Protein AF-A0A2G2VFK4-F1 (afdb_monomer)

Secondary structure (DSSP, 8-state):
-HHHHHHHHHHHHHHHHHHHTTSEEEEEETTEEEEEEE-TTS-HHHHHHHHHHHHHHHHTTTT-SEEEEEETTEEEEEESS-------------S---HHHHHHHHHHHHHHHHHHHHHHHHH-

Nearest PDB structures (foldseek):
  6grf-assembly3_C  TM=9.027E-01  e=1.737E-04  Arabidopsis thaliana
  6grf-assembly1_A  TM=8.364E-01  e=2.251E-04  Arabidopsis thaliana
  6grf-assembly2_B  TM=8.532E-01  e=5.224E-04  Arabidopsis thaliana
  5dxo-assembly2_B  TM=3.554E-01  e=4.396E-01  Aspergillus fumigatus Af293
  5dxi-assembly2_B  TM=2.956E-01  e=4.524E+00  Candida albicans SC5314

InterPro domains:
  IPR002902 Gnk2-homologous domain [PF01657] (7-81)
  IPR002902 Gnk2-homologous domain [PS51473] (1-83)
  IPR038408 Gnk2-homologous domain superfamily [G3DSA:3.30.430.20] (2-83)
  IPR051378 Cell-to-cell trafficking and antifungal protein [PTHR32080] (10-86)

Solvent-accessible surface area (backbone atoms only — not comparable to full-atom values): 7086 Å² total; per-residue (Å²): 122,70,64,57,63,43,46,52,57,41,52,55,55,40,49,58,46,9,45,75,55,75,26,40,30,72,54,72,41,98,69,34,27,38,42,39,38,32,45,84,87,50,50,62,65,54,36,44,56,39,45,55,52,34,51,54,61,43,58,73,50,64,89,56,65,61,50,72,25,84,49,96,58,28,39,37,37,44,22,57,58,92,76,78,70,88,66,87,59,87,64,85,58,72,93,72,58,61,71,73,54,50,55,51,53,53,49,52,53,52,51,51,52,52,53,49,52,54,54,53,63,70,75,108

Structure (mmCIF, N/CA/C/O backbone):
data_AF-A0A2G2VFK4-F1
#
_entry.id   AF-A0A2G2VFK4-F1
#
loop_
_atom_site.group_PDB
_atom_site.id
_atom_site.type_symbol
_atom_site.label_atom_id
_atom_site.label_alt_id
_atom_site.label_comp_id
_atom_site.label_asym_id
_atom_site.label_entity_id
_atom_site.label_seq_id
_atom_site.pdbx_PDB_ins_code
_atom_site.Cartn_x
_atom_site.Cartn_y
_atom_site.Cartn_z
_atom_site.occupancy
_atom_site.B_iso_or_equiv
_atom_site.auth_seq_id
_atom_site.auth_comp_id
_atom_site.auth_asym_id
_atom_site.auth_atom_id
_atom_site.pdbx_PDB_model_num
ATOM 1 N N . MET A 1 1 ? 13.582 -4.235 -19.324 1.00 55.81 1 MET A N 1
ATOM 2 C CA . MET A 1 1 ? 12.546 -5.287 -19.230 1.00 55.81 1 MET A CA 1
ATOM 3 C C . MET A 1 1 ? 12.509 -6.018 -17.880 1.00 55.81 1 MET A C 1
ATOM 5 O O . MET A 1 1 ? 11.460 -6.519 -17.531 1.00 55.81 1 MET A O 1
ATOM 9 N N . ILE A 1 2 ? 13.589 -6.045 -17.080 1.00 59.66 2 ILE A N 1
ATOM 10 C CA . ILE A 1 2 ? 13.630 -6.757 -15.775 1.00 59.66 2 ILE A CA 1
ATOM 11 C C . ILE A 1 2 ? 12.840 -6.038 -14.654 1.00 59.66 2 ILE A C 1
ATOM 13 O O . ILE A 1 2 ? 12.348 -6.675 -13.723 1.00 59.66 2 ILE A O 1
ATOM 17 N N . ILE A 1 3 ? 12.722 -4.706 -14.744 1.00 61.25 3 ILE A N 1
ATOM 18 C CA . ILE A 1 3 ? 12.119 -3.872 -13.689 1.00 61.25 3 ILE A CA 1
ATOM 19 C C . ILE A 1 3 ? 10.609 -4.106 -13.560 1.00 61.25 3 ILE A C 1
ATOM 21 O O . ILE A 1 3 ? 10.115 -4.157 -12.442 1.00 61.25 3 ILE A O 1
ATOM 25 N N . ASP A 1 4 ? 9.905 -4.315 -14.671 1.00 73.12 4 ASP A N 1
ATOM 26 C CA . ASP A 1 4 ? 8.455 -4.549 -14.701 1.00 73.12 4 ASP A CA 1
ATOM 27 C C . ASP A 1 4 ? 8.081 -5.838 -13.943 1.00 73.12 4 ASP A C 1
ATOM 29 O O . ASP A 1 4 ? 7.427 -5.774 -12.905 1.00 73.12 4 ASP A O 1
ATOM 33 N N . ALA A 1 5 ? 8.675 -6.977 -14.320 1.00 79.25 5 ALA A N 1
ATOM 34 C CA . ALA A 1 5 ? 8.438 -8.265 -13.659 1.00 79.25 5 ALA A CA 1
ATOM 35 C C . ALA A 1 5 ? 8.828 -8.284 -12.165 1.00 79.25 5 ALA A C 1
ATOM 37 O O . ALA A 1 5 ? 8.154 -8.899 -11.338 1.00 79.25 5 ALA A O 1
ATOM 38 N N . SER A 1 6 ? 9.921 -7.607 -11.789 1.00 82.94 6 SER A N 1
ATOM 39 C CA . SER A 1 6 ? 10.307 -7.501 -10.372 1.00 82.94 6 SER A CA 1
ATOM 40 C C . SER A 1 6 ? 9.343 -6.618 -9.579 1.00 82.94 6 SER A C 1
ATOM 42 O O . SER A 1 6 ? 9.077 -6.904 -8.412 1.00 82.94 6 SER A O 1
ATOM 44 N N . THR A 1 7 ? 8.804 -5.569 -10.204 1.00 87.62 7 THR A N 1
ATOM 45 C CA . THR A 1 7 ? 7.849 -4.665 -9.558 1.00 87.62 7 THR A CA 1
ATOM 46 C C . THR A 1 7 ? 6.476 -5.317 -9.418 1.00 87.62 7 THR A C 1
ATOM 48 O O . THR A 1 7 ? 5.868 -5.190 -8.360 1.00 87.62 7 THR A O 1
ATOM 51 N N . GLU A 1 8 ? 6.010 -6.082 -10.407 1.00 88.94 8 GLU A N 1
ATOM 52 C CA . GLU A 1 8 ? 4.757 -6.837 -10.292 1.00 88.94 8 GLU A CA 1
ATOM 53 C C . GLU A 1 8 ? 4.805 -7.864 -9.153 1.00 88.94 8 GLU A C 1
ATOM 55 O O . GLU A 1 8 ? 3.932 -7.860 -8.284 1.00 88.94 8 GLU A O 1
ATOM 60 N N . ASN A 1 9 ? 5.868 -8.674 -9.090 1.00 91.25 9 ASN A N 1
ATOM 61 C CA . ASN A 1 9 ? 6.065 -9.648 -8.010 1.00 91.25 9 ASN A CA 1
ATOM 62 C C . ASN A 1 9 ? 6.143 -8.979 -6.629 1.00 91.25 9 ASN A C 1
ATOM 64 O O . ASN A 1 9 ? 5.647 -9.515 -5.636 1.00 91.25 9 ASN A O 1
ATOM 68 N N . LEU A 1 10 ? 6.774 -7.802 -6.557 1.00 92.75 10 LEU A N 1
ATOM 69 C CA . LEU A 1 10 ? 6.823 -7.004 -5.338 1.00 92.75 10 LEU A CA 1
ATOM 70 C C . LEU A 1 10 ? 5.418 -6.551 -4.924 1.00 92.75 10 LEU A C 1
ATOM 72 O O . LEU A 1 10 ? 5.055 -6.727 -3.764 1.00 92.75 10 LEU A O 1
ATOM 76 N N . ILE A 1 11 ? 4.644 -5.973 -5.846 1.00 92.88 11 ILE A N 1
ATOM 77 C CA . ILE A 1 11 ? 3.305 -5.433 -5.575 1.00 92.88 11 ILE A CA 1
ATOM 78 C C . ILE A 1 11 ? 2.345 -6.539 -5.121 1.00 9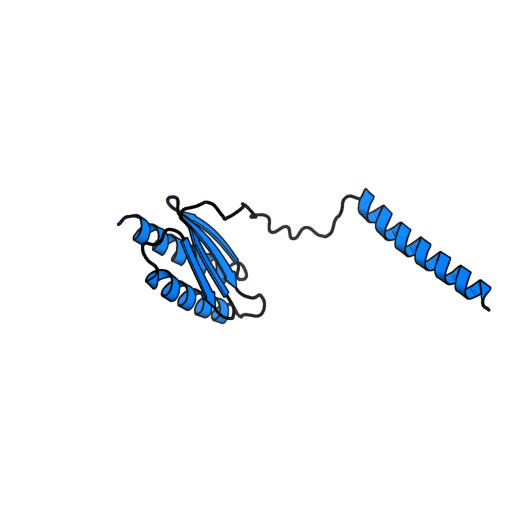2.88 11 ILE A C 1
ATOM 80 O O . ILE A 1 11 ? 1.645 -6.351 -4.125 1.00 92.88 11 ILE A O 1
ATOM 84 N N . ASP A 1 12 ? 2.346 -7.699 -5.778 1.00 93.25 12 ASP A N 1
ATOM 85 C CA . ASP A 1 12 ? 1.488 -8.835 -5.409 1.00 93.25 12 ASP A CA 1
ATOM 86 C C . ASP A 1 12 ? 1.773 -9.315 -3.976 1.00 93.25 12 ASP A C 1
ATOM 88 O O . ASP A 1 12 ? 0.895 -9.351 -3.107 1.00 93.25 12 ASP A O 1
ATOM 92 N N . LYS A 1 13 ? 3.052 -9.550 -3.665 1.00 94.12 13 LYS A N 1
ATOM 93 C CA . LYS A 1 13 ? 3.453 -9.970 -2.320 1.00 94.12 13 LYS A CA 1
ATOM 94 C C . LYS A 1 13 ? 3.151 -8.894 -1.273 1.00 94.12 13 LYS A C 1
ATOM 96 O O . LYS A 1 13 ? 2.800 -9.212 -0.133 1.00 94.12 13 LYS A O 1
ATOM 101 N N . LEU A 1 14 ? 3.304 -7.621 -1.634 1.00 93.19 14 LEU A N 1
ATO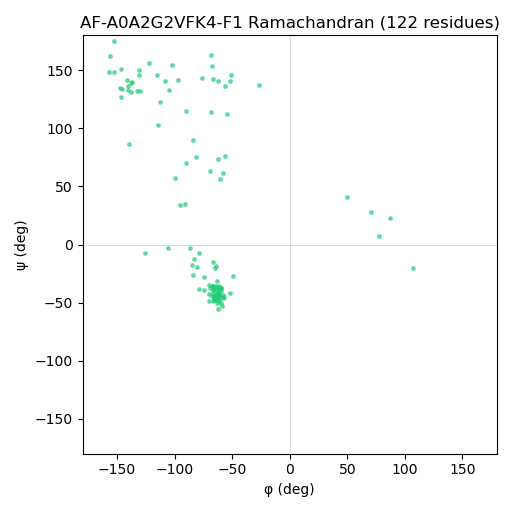M 102 C CA . LEU A 1 14 ? 3.150 -6.476 -0.734 1.00 93.19 14 LEU A CA 1
ATOM 103 C C . LEU A 1 14 ? 1.694 -6.272 -0.344 1.00 93.19 14 LEU A C 1
ATOM 105 O O . LEU A 1 14 ? 1.390 -6.168 0.843 1.00 93.19 14 LEU A O 1
ATOM 109 N N . THR A 1 15 ? 0.805 -6.275 -1.331 1.00 94.00 15 THR A N 1
ATOM 110 C CA . THR A 1 15 ? -0.637 -6.142 -1.123 1.00 94.00 15 THR A CA 1
ATOM 111 C C . THR A 1 15 ? -1.190 -7.326 -0.332 1.00 94.00 15 THR A C 1
ATOM 113 O O . THR A 1 15 ? -1.877 -7.118 0.670 1.00 94.00 15 THR A O 1
ATOM 116 N N . GLY A 1 16 ? -0.800 -8.561 -0.672 1.00 93.69 16 GLY A N 1
ATOM 117 C CA . GLY A 1 16 ? -1.178 -9.754 0.089 1.00 93.69 16 GLY A CA 1
ATOM 118 C C . GLY A 1 16 ? -0.740 -9.689 1.556 1.00 93.69 16 GLY A C 1
ATOM 119 O O . GLY A 1 16 ? -1.530 -9.978 2.457 1.00 93.69 16 GLY A O 1
ATOM 120 N N . THR A 1 17 ? 0.490 -9.229 1.806 1.00 93.44 17 THR A N 1
ATOM 121 C CA . THR A 1 17 ? 1.034 -9.050 3.163 1.00 93.44 17 THR A CA 1
ATOM 122 C C . THR A 1 17 ? 0.297 -7.951 3.930 1.00 93.44 17 THR A C 1
ATOM 124 O O . THR A 1 17 ? 0.034 -8.112 5.120 1.00 93.44 17 THR A O 1
ATOM 127 N N . ALA A 1 18 ? -0.072 -6.848 3.277 1.00 93.44 18 ALA A N 1
ATOM 128 C CA . ALA A 1 18 ? -0.778 -5.749 3.928 1.00 93.44 18 ALA A CA 1
ATOM 129 C C . ALA A 1 18 ? -2.184 -6.149 4.375 1.00 93.44 18 ALA A C 1
ATOM 131 O O . ALA A 1 18 ? -2.575 -5.829 5.495 1.00 93.44 18 ALA A O 1
ATOM 132 N N . VAL A 1 19 ? -2.923 -6.894 3.546 1.00 93.88 19 VAL A N 1
ATOM 133 C CA . VAL A 1 19 ? -4.288 -7.342 3.874 1.00 93.88 19 VAL A CA 1
ATOM 134 C C . VAL A 1 19 ? -4.309 -8.196 5.147 1.00 93.88 19 VAL A C 1
ATOM 136 O O . VAL A 1 19 ? -5.227 -8.059 5.955 1.00 93.88 19 VAL A O 1
ATOM 139 N N . VAL A 1 20 ? -3.294 -9.040 5.365 1.00 91.62 20 VAL A N 1
ATOM 140 C CA . VAL A 1 20 ? -3.207 -9.891 6.568 1.00 91.62 20 VAL A CA 1
ATOM 141 C C . VAL A 1 20 ? -2.594 -9.178 7.781 1.00 91.62 20 VAL A C 1
ATOM 143 O O . VAL A 1 20 ? -2.932 -9.520 8.909 1.00 91.62 20 VAL A O 1
ATOM 146 N N . ASN A 1 21 ? -1.751 -8.158 7.577 1.00 90.81 21 ASN A N 1
ATOM 147 C CA . ASN A 1 21 ? -1.076 -7.407 8.649 1.00 90.81 21 ASN A CA 1
ATOM 148 C C . ASN A 1 21 ? -1.809 -6.114 9.052 1.00 90.81 21 ASN A C 1
ATOM 150 O O . ASN A 1 21 ? -1.187 -5.110 9.397 1.00 90.81 21 ASN A O 1
ATOM 154 N N . GLY A 1 22 ? -3.144 -6.109 9.003 1.00 87.81 22 GLY A N 1
ATOM 155 C CA . GLY A 1 22 ? -3.935 -4.960 9.462 1.00 87.81 22 GLY A CA 1
ATOM 156 C C . GLY A 1 22 ? -3.833 -3.728 8.557 1.00 87.81 22 GLY A C 1
ATOM 157 O O . GLY A 1 22 ? -3.988 -2.601 9.026 1.00 87.81 22 GLY A O 1
ATOM 158 N N . GLY A 1 23 ? -3.578 -3.939 7.266 1.00 91.44 23 GLY A N 1
ATOM 159 C CA . GLY A 1 23 ? -3.580 -2.894 6.254 1.00 91.44 23 GLY A CA 1
ATOM 160 C C . GLY A 1 23 ? -2.254 -2.162 6.101 1.00 91.4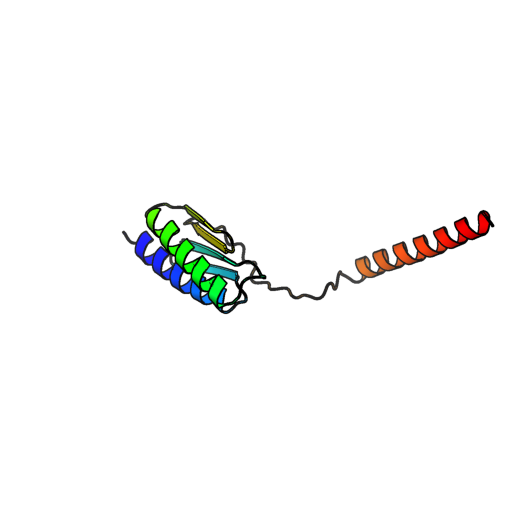4 23 GLY A C 1
ATOM 161 O O . GLY A 1 23 ? -2.266 -1.034 5.638 1.00 91.44 23 GLY A O 1
ATOM 162 N N . TYR A 1 24 ? -1.113 -2.732 6.483 1.00 93.44 24 TYR A N 1
ATOM 163 C CA . TYR A 1 24 ? 0.193 -2.117 6.230 1.00 93.44 24 TYR A CA 1
ATOM 164 C C . TYR A 1 24 ? 1.229 -3.166 5.843 1.00 93.44 24 TYR A C 1
ATOM 166 O O . TYR A 1 24 ? 1.323 -4.217 6.474 1.00 93.44 24 TYR A O 1
ATOM 174 N N . ALA A 1 25 ? 2.035 -2.863 4.830 1.00 93.44 25 ALA A N 1
ATOM 175 C CA . ALA A 1 25 ? 3.237 -3.625 4.527 1.00 93.44 25 ALA A CA 1
ATOM 176 C C . ALA A 1 25 ? 4.272 -2.748 3.824 1.00 93.44 25 ALA A C 1
ATOM 178 O O . ALA A 1 25 ? 3.936 -1.862 3.037 1.00 93.44 25 ALA A O 1
ATOM 179 N N . SER A 1 26 ? 5.544 -3.050 4.059 1.00 92.94 26 SER A N 1
ATOM 180 C CA . SER A 1 26 ? 6.675 -2.479 3.333 1.00 92.94 26 SER A CA 1
ATOM 181 C C . SER A 1 26 ? 7.709 -3.563 3.079 1.00 92.94 26 SER A C 1
ATOM 183 O O . SER A 1 26 ? 8.057 -4.292 4.008 1.00 92.94 26 SER A O 1
ATOM 185 N N . MET A 1 27 ? 8.219 -3.673 1.856 1.00 91.50 27 MET A N 1
ATOM 186 C CA . MET A 1 27 ? 9.305 -4.603 1.550 1.00 91.50 27 MET A CA 1
ATOM 187 C C . MET A 1 27 ? 10.141 -4.119 0.366 1.00 91.50 27 MET A C 1
ATOM 189 O O . MET A 1 27 ? 9.810 -3.127 -0.284 1.00 91.50 27 MET A O 1
ATOM 193 N N . HIS A 1 28 ? 11.218 -4.844 0.074 1.00 91.25 28 HIS A N 1
ATOM 194 C CA . HIS A 1 28 ? 11.988 -4.654 -1.145 1.00 91.25 28 HIS A CA 1
ATOM 195 C C . HIS A 1 28 ? 12.227 -5.993 -1.846 1.00 91.25 28 HIS A C 1
ATOM 197 O O . HIS A 1 28 ? 12.313 -7.035 -1.195 1.00 91.25 28 HIS A O 1
ATOM 203 N N . LEU A 1 29 ? 12.341 -5.951 -3.170 1.00 88.56 29 LEU A N 1
ATOM 204 C CA . LEU A 1 29 ? 12.654 -7.098 -4.012 1.00 88.56 29 LEU A CA 1
ATOM 205 C C . LEU A 1 29 ? 13.478 -6.610 -5.208 1.00 88.56 29 LEU A C 1
ATOM 207 O O . LEU A 1 29 ? 13.074 -5.672 -5.888 1.00 88.56 29 LEU A O 1
ATOM 211 N N . ASN A 1 30 ? 14.639 -7.223 -5.459 1.00 88.25 30 ASN A N 1
ATOM 212 C CA . ASN A 1 30 ? 15.497 -6.928 -6.620 1.00 88.25 30 ASN A CA 1
ATOM 213 C C . ASN A 1 30 ? 15.799 -5.426 -6.840 1.00 88.25 30 ASN A C 1
ATOM 215 O O . ASN A 1 30 ? 15.779 -4.940 -7.968 1.00 88.25 30 ASN A O 1
ATOM 219 N N . GLY A 1 31 ? 16.059 -4.674 -5.764 1.00 87.56 31 GLY A N 1
ATOM 220 C CA . GLY A 1 31 ? 16.363 -3.236 -5.842 1.00 87.56 31 GLY A CA 1
ATOM 221 C C . GLY A 1 31 ? 15.149 -2.323 -6.060 1.00 87.56 31 GLY A C 1
ATOM 222 O O . GLY A 1 31 ? 15.317 -1.120 -6.247 1.00 87.56 31 GLY A O 1
ATOM 223 N N . VAL A 1 32 ? 13.932 -2.871 -6.014 1.00 90.88 32 VAL A N 1
ATOM 224 C CA . VAL A 1 32 ? 12.681 -2.109 -5.986 1.00 90.88 32 VAL A CA 1
ATOM 225 C C . VAL A 1 32 ? 12.117 -2.150 -4.571 1.00 90.88 32 VAL A C 1
ATOM 227 O O . VAL A 1 32 ? 12.045 -3.207 -3.947 1.00 90.88 32 VAL A O 1
ATOM 230 N N . TYR A 1 33 ? 11.719 -0.993 -4.062 1.00 92.56 33 TYR A N 1
ATOM 231 C CA . TYR A 1 33 ? 11.141 -0.800 -2.738 1.00 92.56 33 TYR A CA 1
ATOM 232 C C . TYR A 1 33 ? 9.657 -0.489 -2.879 1.00 92.56 33 TYR A C 1
ATOM 234 O O . TYR A 1 33 ? 9.262 0.243 -3.787 1.00 92.56 33 TYR A O 1
ATOM 242 N N . GLY A 1 34 ? 8.834 -1.031 -1.986 1.00 93.69 34 GLY A N 1
ATOM 243 C CA . GLY A 1 34 ? 7.385 -0.885 -2.034 1.00 93.69 34 GLY A CA 1
ATOM 244 C C . GLY A 1 34 ? 6.781 -0.710 -0.649 1.00 93.69 34 GLY A C 1
ATOM 245 O O . GLY A 1 34 ? 7.215 -1.349 0.310 1.00 93.69 34 GLY A O 1
ATOM 246 N N . LEU A 1 35 ? 5.764 0.146 -0.551 1.00 94.75 35 LEU A N 1
ATOM 247 C CA . LEU A 1 35 ? 4.962 0.345 0.655 1.00 94.75 35 LEU A CA 1
ATOM 248 C C . LEU A 1 35 ? 3.481 0.432 0.300 1.00 94.75 35 LEU A C 1
ATOM 250 O O . LEU A 1 35 ? 3.105 1.089 -0.672 1.00 94.75 35 LEU A O 1
ATOM 254 N N . THR A 1 36 ? 2.653 -0.194 1.129 1.00 95.31 36 THR A N 1
ATOM 255 C CA . THR A 1 36 ? 1.196 -0.095 1.065 1.00 95.31 36 THR A CA 1
ATOM 256 C C . THR A 1 36 ? 0.617 0.212 2.434 1.00 95.31 36 THR A C 1
ATOM 258 O O . THR A 1 36 ? 1.132 -0.240 3.460 1.00 95.31 36 THR A O 1
ATOM 261 N N . GLN A 1 37 ? -0.467 0.980 2.445 1.00 95.00 37 GLN A N 1
ATOM 262 C CA . GLN A 1 37 ? -1.248 1.236 3.642 1.00 95.00 37 GLN A CA 1
ATOM 263 C C . GLN A 1 37 ? -2.733 1.363 3.298 1.00 95.00 37 GLN A C 1
ATOM 265 O O . GLN A 1 37 ? -3.088 2.084 2.375 1.00 95.00 37 GLN A O 1
ATOM 270 N N . CYS A 1 38 ? -3.597 0.711 4.063 1.00 96.00 38 CYS A N 1
ATOM 271 C CA . CYS A 1 38 ? -5.041 0.877 4.069 1.00 96.00 38 CYS A CA 1
ATOM 272 C C . CYS A 1 38 ? -5.456 1.730 5.272 1.00 96.00 38 CYS A C 1
ATOM 274 O O . CYS A 1 38 ? -4.788 1.757 6.310 1.00 96.00 38 CYS A O 1
ATOM 276 N N . TRP A 1 39 ? -6.597 2.404 5.170 1.00 94.00 39 TRP A N 1
ATOM 277 C CA . TRP A 1 39 ? -7.241 3.004 6.330 1.00 94.00 39 TRP A CA 1
ATOM 278 C C . TRP A 1 39 ? -7.650 1.936 7.338 1.00 94.00 39 TRP A C 1
ATOM 280 O O . TRP A 1 39 ? -8.190 0.892 6.980 1.00 94.00 39 TRP A O 1
ATOM 290 N N . LYS A 1 40 ? -7.475 2.250 8.624 1.00 90.19 40 LYS A N 1
ATOM 291 C CA . LYS A 1 40 ? -7.850 1.360 9.733 1.00 90.19 40 LYS A CA 1
ATOM 292 C C . LYS A 1 40 ? -9.355 1.083 9.818 1.00 90.19 40 LYS A C 1
ATOM 294 O O . LYS A 1 40 ? -9.757 0.142 10.489 1.00 90.19 40 LYS A O 1
ATOM 299 N N . THR A 1 41 ? -10.178 1.915 9.185 1.00 91.31 41 THR A N 1
ATOM 300 C CA . THR A 1 41 ? -11.639 1.775 9.149 1.00 91.31 41 THR A CA 1
ATOM 301 C C . THR A 1 41 ? -12.123 0.810 8.068 1.00 91.31 41 THR A C 1
ATOM 303 O O . THR A 1 41 ? -13.292 0.431 8.084 1.00 91.31 41 THR A O 1
ATOM 306 N N . LEU A 1 42 ? -11.260 0.407 7.128 1.00 91.69 42 LEU A N 1
ATOM 307 C CA . LEU A 1 42 ? -11.627 -0.554 6.095 1.00 91.69 42 LEU A CA 1
ATOM 308 C C . LEU A 1 42 ? -11.675 -1.976 6.653 1.00 91.69 42 LEU A C 1
ATOM 310 O O . LEU A 1 42 ? -10.840 -2.388 7.456 1.00 91.69 42 LEU A O 1
ATOM 314 N N . SER A 1 43 ? -12.629 -2.759 6.153 1.00 94.81 43 SER A N 1
ATOM 315 C CA . SER A 1 43 ? -12.620 -4.207 6.340 1.00 94.81 43 SER A CA 1
ATOM 316 C C . SER A 1 43 ? -11.467 -4.844 5.555 1.00 94.81 43 SER A C 1
ATOM 318 O O . SER A 1 43 ? -10.943 -4.259 4.605 1.00 94.81 43 SER A O 1
ATOM 320 N N . ILE A 1 44 ? -11.113 -6.086 5.894 1.00 93.81 44 ILE A N 1
ATOM 321 C CA . ILE A 1 44 ? -10.106 -6.878 5.161 1.00 93.81 44 ILE A CA 1
ATOM 322 C C . ILE A 1 44 ? -10.428 -6.915 3.657 1.00 93.81 44 ILE A C 1
ATOM 324 O O . ILE A 1 44 ? -9.543 -6.743 2.819 1.00 93.81 44 ILE A O 1
ATOM 328 N N . LYS A 1 45 ? -11.714 -7.075 3.317 1.00 95.06 45 LYS A N 1
ATOM 329 C CA . LYS A 1 45 ? -12.202 -7.068 1.934 1.00 95.06 45 LYS A CA 1
ATOM 330 C C . LYS A 1 45 ? -12.035 -5.695 1.274 1.00 95.06 45 LYS A C 1
ATOM 332 O O . LYS A 1 45 ? -11.495 -5.629 0.179 1.00 95.06 45 LYS A O 1
ATOM 337 N N . GLY A 1 46 ? -12.420 -4.614 1.956 1.00 95.62 46 GLY A N 1
ATOM 338 C CA . GLY A 1 46 ? -12.268 -3.256 1.423 1.00 95.62 46 GLY A CA 1
ATOM 339 C C . GLY A 1 46 ? -10.804 -2.849 1.222 1.00 95.62 46 GLY A C 1
ATOM 340 O O . GLY A 1 46 ? -10.478 -2.180 0.247 1.00 95.62 46 GLY A O 1
ATOM 341 N N . CYS A 1 47 ? -9.903 -3.296 2.103 1.00 96.38 47 CYS A N 1
ATOM 342 C CA . CYS A 1 47 ? -8.464 -3.093 1.932 1.00 96.38 47 CYS A CA 1
ATOM 343 C C . CYS A 1 47 ? -7.938 -3.828 0.692 1.00 96.38 47 CYS A C 1
ATOM 345 O O . CYS A 1 47 ? -7.223 -3.225 -0.105 1.00 96.38 47 CYS A O 1
ATOM 347 N N . ARG A 1 48 ? -8.342 -5.090 0.485 1.00 96.12 48 ARG A N 1
ATOM 348 C CA . ARG A 1 48 ? -7.981 -5.856 -0.717 1.00 96.12 48 ARG A CA 1
ATOM 349 C C . ARG A 1 48 ? -8.464 -5.167 -1.993 1.00 96.12 48 ARG A C 1
ATOM 351 O O . ARG A 1 48 ? -7.648 -4.879 -2.852 1.00 96.12 48 ARG A O 1
ATOM 358 N N . GLU A 1 49 ? -9.748 -4.826 -2.074 1.00 96.25 49 GLU A N 1
ATOM 359 C CA . GLU A 1 49 ? -10.329 -4.176 -3.260 1.00 96.25 49 GLU A CA 1
ATOM 360 C C . GLU A 1 49 ? -9.656 -2.832 -3.581 1.00 96.25 49 GLU A C 1
ATOM 362 O O . GLU A 1 49 ? -9.394 -2.520 -4.743 1.00 96.25 49 GLU A O 1
ATOM 367 N N . CYS A 1 50 ? -9.331 -2.039 -2.555 1.00 96.62 50 CYS A N 1
ATOM 368 C CA . CYS A 1 50 ? -8.621 -0.778 -2.747 1.00 96.62 50 CYS A CA 1
ATOM 369 C C . CYS A 1 50 ? -7.196 -1.001 -3.272 1.00 96.62 50 CYS A C 1
ATOM 371 O O . CYS A 1 50 ? -6.772 -0.327 -4.211 1.00 96.62 50 CYS A O 1
ATOM 373 N N . LEU A 1 51 ? -6.461 -1.951 -2.685 1.00 96.31 51 LEU A N 1
ATOM 374 C CA . LEU A 1 51 ? -5.097 -2.275 -3.101 1.00 96.31 51 LEU A CA 1
ATOM 375 C C . LEU A 1 51 ? -5.047 -2.890 -4.503 1.00 96.31 51 LEU A C 1
ATOM 377 O O . LEU A 1 51 ? -4.133 -2.562 -5.256 1.00 96.31 51 LEU A O 1
ATOM 381 N N . ASP A 1 52 ? -6.036 -3.703 -4.876 1.00 95.44 52 ASP A N 1
ATOM 382 C CA . ASP A 1 52 ? -6.166 -4.255 -6.226 1.00 95.44 52 ASP A CA 1
ATOM 383 C C . ASP A 1 52 ? -6.328 -3.118 -7.242 1.00 95.44 52 ASP A C 1
ATOM 385 O O . ASP A 1 52 ? -5.585 -3.050 -8.222 1.00 95.44 52 ASP A O 1
ATOM 389 N N . LYS A 1 53 ? -7.205 -2.146 -6.961 1.00 95.69 53 LYS A N 1
ATOM 390 C CA . LYS A 1 53 ? -7.360 -0.960 -7.814 1.00 95.69 53 LYS A CA 1
ATOM 391 C C . LYS A 1 53 ? -6.080 -0.119 -7.876 1.00 95.69 53 LYS A C 1
ATOM 393 O O . LYS A 1 53 ? -5.647 0.258 -8.958 1.00 95.69 53 LYS A O 1
ATOM 398 N N . ALA A 1 54 ? -5.428 0.108 -6.736 1.00 95.38 54 ALA A N 1
ATOM 399 C CA . ALA A 1 54 ? -4.167 0.845 -6.679 1.00 95.38 54 ALA A CA 1
ATOM 400 C C . ALA A 1 54 ? -3.060 0.146 -7.482 1.00 95.38 54 ALA A C 1
ATOM 402 O O . ALA A 1 54 ? -2.242 0.811 -8.113 1.00 95.38 54 ALA A O 1
ATOM 403 N N . SER A 1 55 ? -3.040 -1.190 -7.484 1.00 93.50 55 SER A N 1
ATOM 404 C CA . SER A 1 55 ? -2.095 -1.975 -8.276 1.00 93.50 55 SER A CA 1
ATOM 405 C C . SER A 1 55 ? -2.321 -1.803 -9.779 1.00 93.50 55 SER A C 1
ATOM 407 O O . SER A 1 55 ? -1.346 -1.689 -10.517 1.00 93.50 55 SER A O 1
ATOM 409 N N . MET A 1 56 ? -3.578 -1.716 -10.228 1.00 92.88 56 MET A N 1
ATOM 410 C CA . MET A 1 56 ? -3.917 -1.463 -11.631 1.00 92.88 56 MET A CA 1
ATOM 411 C C . MET A 1 56 ? -3.445 -0.076 -12.074 1.00 92.88 56 MET A C 1
ATOM 413 O O . MET A 1 56 ? -2.740 0.021 -13.073 1.00 92.88 56 MET A O 1
ATOM 417 N N . ASP A 1 57 ? -3.729 0.966 -11.287 1.00 92.88 57 ASP A N 1
ATOM 418 C CA . ASP A 1 57 ? -3.306 2.343 -11.591 1.00 92.88 57 ASP A CA 1
ATOM 419 C C . ASP A 1 57 ? -1.769 2.462 -11.668 1.00 92.88 57 ASP A C 1
ATOM 421 O O . ASP A 1 57 ? -1.203 3.156 -12.512 1.00 92.88 57 ASP A O 1
ATOM 425 N N . ILE A 1 58 ? -1.059 1.743 -10.795 1.00 91.75 58 ILE A N 1
ATOM 426 C CA . ILE A 1 58 ? 0.408 1.698 -10.789 1.00 91.75 58 ILE A CA 1
ATOM 427 C C . ILE A 1 58 ? 0.965 1.013 -12.045 1.00 91.75 58 ILE A C 1
ATOM 429 O O . ILE A 1 58 ? 2.003 1.447 -12.552 1.00 91.75 58 ILE A O 1
ATOM 433 N N . LYS A 1 59 ? 0.295 -0.025 -12.562 1.00 89.12 59 LYS A N 1
ATOM 434 C CA . LYS A 1 59 ? 0.729 -0.742 -13.773 1.00 89.12 59 LYS A CA 1
ATOM 435 C C . LYS A 1 59 ? 0.722 0.152 -15.012 1.00 89.12 59 LYS A C 1
ATOM 437 O O . LYS A 1 59 ? 1.591 0.005 -15.867 1.00 89.12 59 LYS A O 1
ATOM 442 N N . GLU A 1 60 ? -0.186 1.124 -15.082 1.00 89.44 60 GLU A N 1
ATOM 443 C CA . GLU A 1 60 ? -0.219 2.110 -16.173 1.00 89.44 60 GLU A CA 1
ATOM 444 C C . GLU A 1 60 ? 1.016 3.027 -16.186 1.00 89.44 60 GLU A C 1
ATOM 446 O O . GLU A 1 60 ? 1.354 3.610 -17.214 1.00 89.44 60 GLU A O 1
ATOM 451 N N . CYS A 1 61 ? 1.729 3.133 -15.060 1.00 87.69 61 CYS A N 1
ATOM 452 C CA . CYS A 1 61 ? 2.919 3.969 -14.936 1.00 87.69 61 CYS A CA 1
ATOM 453 C C . CYS A 1 61 ? 4.214 3.260 -15.372 1.00 87.69 61 CYS A C 1
ATOM 455 O O . CYS A 1 61 ? 5.287 3.876 -15.334 1.00 87.69 61 CYS A O 1
ATOM 457 N N . PHE A 1 62 ? 4.176 1.980 -15.751 1.00 84.81 62 PHE A N 1
ATOM 458 C CA . PHE A 1 62 ? 5.383 1.260 -16.155 1.00 84.81 62 PHE A CA 1
ATOM 459 C C . PHE A 1 62 ? 5.989 1.804 -17.462 1.00 84.81 62 PHE A C 1
ATOM 461 O O . PHE A 1 62 ? 5.253 2.152 -18.383 1.00 84.81 62 PHE A O 1
ATOM 468 N N . PRO A 1 63 ? 7.335 1.855 -17.599 1.00 86.06 63 PRO A N 1
ATOM 469 C CA . PRO A 1 63 ? 8.386 1.441 -16.660 1.00 86.06 63 PRO A CA 1
ATOM 470 C C . PRO A 1 63 ? 8.996 2.624 -15.871 1.00 86.06 63 PRO A C 1
ATOM 472 O O . PRO A 1 63 ? 10.207 2.866 -15.923 1.00 86.06 63 PRO A O 1
ATOM 475 N N . SER A 1 64 ? 8.182 3.390 -15.142 1.00 88.69 64 SER A N 1
ATOM 476 C CA . SER A 1 64 ? 8.677 4.502 -14.317 1.00 88.69 64 SER A CA 1
ATOM 477 C C . SER A 1 64 ? 9.531 4.026 -13.134 1.00 88.69 64 SER A C 1
ATOM 479 O O . SER A 1 64 ? 9.371 2.913 -12.631 1.00 88.69 64 SER A O 1
ATOM 481 N N . ARG A 1 65 ? 10.449 4.881 -12.658 1.00 89.81 65 ARG A N 1
ATOM 482 C CA . ARG A 1 65 ? 11.323 4.586 -11.499 1.00 89.81 65 ARG A CA 1
ATOM 483 C C . ARG A 1 65 ? 10.655 4.803 -10.141 1.00 89.81 65 ARG A C 1
ATOM 485 O O . ARG A 1 65 ? 11.162 4.305 -9.142 1.00 89.81 65 ARG A O 1
ATOM 492 N N . ASP A 1 66 ? 9.572 5.565 -10.096 1.00 91.56 66 ASP A N 1
ATOM 493 C CA . ASP A 1 66 ? 8.767 5.843 -8.906 1.00 91.56 66 ASP A CA 1
ATOM 494 C C . ASP A 1 66 ? 7.322 6.014 -9.371 1.00 91.56 66 ASP A C 1
ATOM 496 O O . ASP A 1 66 ? 7.086 6.701 -10.367 1.00 91.56 66 ASP A O 1
ATOM 500 N N . ALA A 1 67 ? 6.375 5.392 -8.675 1.00 94.00 67 ALA A N 1
ATOM 501 C CA . ALA A 1 67 ? 4.955 5.617 -8.909 1.00 94.00 67 ALA A CA 1
ATOM 502 C C . ALA A 1 67 ? 4.171 5.493 -7.604 1.00 94.00 67 ALA A C 1
ATOM 504 O O . ALA A 1 67 ? 4.563 4.774 -6.678 1.00 94.00 67 ALA A O 1
ATOM 505 N N . LYS A 1 68 ? 3.053 6.217 -7.538 1.00 94.75 68 LYS A N 1
ATOM 506 C CA . LYS A 1 68 ? 2.179 6.314 -6.369 1.00 94.75 68 LYS A CA 1
ATOM 507 C C . LYS A 1 68 ? 0.727 6.245 -6.820 1.00 94.75 68 LYS A C 1
ATOM 509 O O . LYS A 1 68 ? 0.336 7.017 -7.688 1.00 94.75 68 LYS A O 1
ATOM 514 N N . ALA A 1 69 ? -0.063 5.405 -6.168 1.00 95.44 69 ALA A N 1
ATOM 515 C CA . ALA A 1 69 ? -1.512 5.387 -6.276 1.00 95.44 69 ALA A CA 1
ATOM 516 C C . ALA A 1 69 ? -2.117 5.824 -4.938 1.00 95.44 69 ALA A C 1
ATOM 518 O O . ALA A 1 69 ? -1.835 5.249 -3.882 1.00 95.44 69 ALA A O 1
ATOM 519 N N . LEU A 1 70 ? -2.926 6.879 -4.995 1.00 95.06 70 LEU A N 1
ATOM 520 C CA . LEU A 1 70 ? -3.664 7.447 -3.871 1.00 95.06 70 LEU A CA 1
ATOM 521 C C . LEU A 1 70 ? -5.148 7.241 -4.152 1.00 95.06 70 LEU A C 1
ATOM 523 O O . LEU A 1 70 ? -5.736 7.965 -4.952 1.00 95.06 70 LEU A O 1
ATOM 527 N N . ILE A 1 71 ? -5.743 6.251 -3.496 1.00 93.94 71 ILE A N 1
ATOM 528 C CA . ILE A 1 71 ? -7.161 5.926 -3.637 1.00 93.94 71 ILE A CA 1
ATOM 529 C C . ILE A 1 71 ? -7.83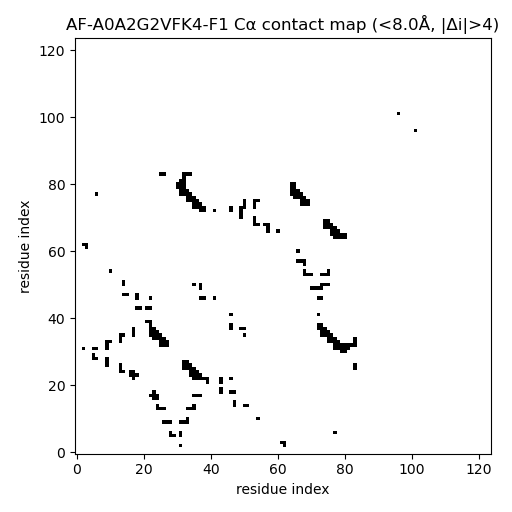4 6.174 -2.291 1.00 93.94 71 ILE A C 1
ATOM 531 O O . ILE A 1 71 ? -7.233 5.980 -1.235 1.00 93.94 71 ILE A O 1
ATOM 535 N N . ALA A 1 72 ? -9.089 6.623 -2.294 1.00 93.69 72 ALA A N 1
ATOM 536 C CA . ALA A 1 72 ? -9.853 6.740 -1.057 1.00 93.69 72 ALA A CA 1
ATOM 537 C C . ALA A 1 72 ? -9.854 5.386 -0.324 1.00 93.69 72 ALA A C 1
ATOM 539 O O . ALA A 1 72 ? -10.419 4.413 -0.818 1.00 93.69 72 ALA A O 1
ATOM 540 N N . GLY A 1 73 ? -9.190 5.322 0.832 1.00 93.06 73 GLY A N 1
ATOM 541 C CA . GLY A 1 73 ? -9.035 4.087 1.595 1.00 93.06 73 GLY A CA 1
ATOM 542 C C . GLY A 1 73 ? -7.648 3.447 1.576 1.00 93.06 73 GLY A C 1
ATOM 543 O O . GLY A 1 73 ? -7.355 2.690 2.499 1.00 93.06 73 GLY A O 1
ATOM 544 N N . CYS A 1 74 ? -6.775 3.736 0.610 1.00 96.44 74 CYS A N 1
ATOM 545 C CA . CYS A 1 74 ? -5.443 3.134 0.576 1.00 96.44 74 CYS A CA 1
ATOM 546 C C . CYS A 1 74 ? -4.402 3.947 -0.202 1.00 96.44 74 CYS A C 1
ATOM 548 O O . CYS A 1 74 ? -4.691 4.815 -1.022 1.00 96.44 74 CYS A O 1
ATOM 550 N N . TYR A 1 75 ? -3.148 3.625 0.070 1.00 96.12 75 TYR A N 1
ATOM 551 C CA . TYR A 1 75 ? -1.975 4.205 -0.548 1.00 96.12 75 TYR A CA 1
ATOM 552 C C . TYR A 1 75 ? -1.029 3.087 -0.971 1.00 96.12 7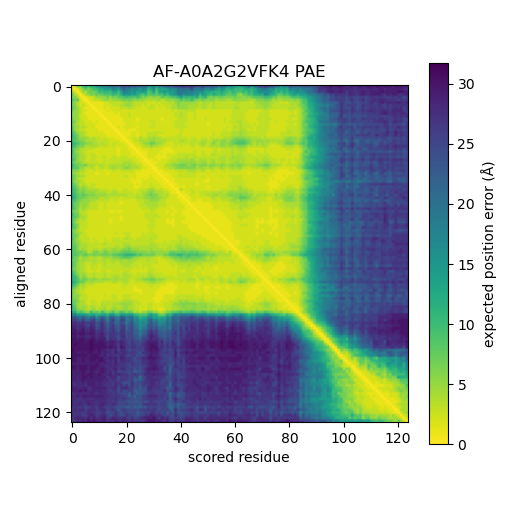5 TYR A C 1
ATOM 554 O O . TYR A 1 75 ? -0.730 2.202 -0.167 1.00 96.12 75 TYR A O 1
ATOM 562 N N . LEU A 1 76 ? -0.538 3.145 -2.207 1.00 95.38 76 LEU A N 1
ATOM 563 C CA . LEU A 1 76 ? 0.480 2.241 -2.735 1.00 95.38 76 LEU A CA 1
ATOM 564 C C . LEU A 1 76 ? 1.584 3.067 -3.383 1.00 95.38 76 LEU A C 1
ATOM 566 O O . LEU A 1 76 ? 1.310 3.965 -4.175 1.00 95.38 76 LEU A O 1
ATOM 570 N N . ARG A 1 77 ? 2.841 2.766 -3.063 1.00 94.94 77 ARG A N 1
ATOM 571 C CA . ARG A 1 77 ? 4.003 3.369 -3.721 1.00 94.94 77 ARG A CA 1
ATOM 572 C C . ARG A 1 77 ? 5.059 2.321 -3.997 1.00 94.94 77 ARG A C 1
ATOM 574 O O . ARG A 1 77 ? 5.376 1.538 -3.102 1.00 94.94 77 ARG A O 1
ATOM 581 N N . TYR A 1 78 ? 5.676 2.397 -5.172 1.00 93.38 78 TYR A N 1
ATOM 582 C CA . TYR A 1 78 ? 6.951 1.741 -5.437 1.00 93.38 78 TYR A CA 1
ATOM 583 C C . TYR A 1 78 ? 8.009 2.755 -5.882 1.00 93.38 78 TYR A C 1
ATOM 585 O O . TYR A 1 78 ? 7.692 3.838 -6.377 1.00 93.38 78 TYR A O 1
ATOM 593 N N . SER A 1 79 ? 9.278 2.413 -5.681 1.00 92.75 79 SER A N 1
ATOM 594 C CA . SER A 1 79 ? 10.414 3.200 -6.156 1.00 92.75 79 SER A CA 1
ATOM 595 C C . SER A 1 79 ? 11.655 2.332 -6.290 1.00 92.75 79 SER A C 1
ATOM 597 O O . SER A 1 79 ? 11.869 1.420 -5.495 1.00 92.75 79 SER A O 1
ATOM 599 N N . THR A 1 80 ? 12.525 2.648 -7.243 1.00 91.31 80 THR A N 1
ATOM 600 C CA . THR A 1 80 ? 13.879 2.071 -7.310 1.00 91.31 80 THR A CA 1
ATOM 601 C C . THR A 1 80 ? 14.844 2.733 -6.322 1.00 91.31 80 THR A C 1
ATOM 603 O O . THR A 1 80 ? 15.988 2.311 -6.195 1.00 91.31 80 THR A O 1
ATOM 606 N N . GLN A 1 81 ? 14.422 3.808 -5.650 1.00 90.50 81 GLN A N 1
ATOM 607 C CA . GLN A 1 81 ? 15.180 4.442 -4.573 1.00 90.50 81 GLN A CA 1
ATOM 608 C C . GLN A 1 81 ? 14.670 3.946 -3.223 1.00 90.50 81 GLN A C 1
ATOM 610 O O . GLN A 1 81 ? 13.467 3.784 -3.036 1.00 90.50 81 GLN A O 1
ATOM 615 N N . ASN A 1 82 ? 15.569 3.725 -2.265 1.00 89.25 82 ASN A N 1
ATOM 616 C CA . ASN A 1 82 ? 15.161 3.294 -0.936 1.00 89.25 82 ASN A CA 1
ATOM 617 C C . ASN A 1 82 ? 14.409 4.423 -0.210 1.00 89.25 82 ASN A C 1
ATOM 619 O O . ASN A 1 82 ? 14.992 5.456 0.111 1.00 89.25 82 ASN A O 1
ATOM 623 N N . PHE A 1 83 ? 13.120 4.213 0.050 1.00 88.50 83 PHE A N 1
ATOM 624 C CA . PHE A 1 83 ? 12.276 5.102 0.860 1.00 88.50 83 PHE A CA 1
ATOM 625 C C . PHE A 1 83 ? 11.587 4.371 2.016 1.00 88.50 83 PHE A C 1
ATOM 627 O O . PHE A 1 83 ? 10.913 4.998 2.836 1.00 88.50 83 PHE A O 1
ATOM 634 N N . VAL A 1 84 ? 11.710 3.044 2.065 1.00 82.44 84 VAL A N 1
ATOM 635 C CA . VAL A 1 84 ? 11.174 2.240 3.157 1.00 82.44 84 VAL A CA 1
ATOM 636 C C . VAL A 1 84 ? 12.214 2.262 4.266 1.00 82.44 84 VAL A C 1
ATOM 638 O O . VAL A 1 84 ? 13.129 1.445 4.324 1.00 82.44 84 VAL A O 1
ATOM 641 N N . ASN A 1 85 ? 12.109 3.246 5.158 1.00 71.12 85 ASN A N 1
ATOM 642 C CA . ASN A 1 85 ? 12.812 3.140 6.430 1.00 71.12 85 ASN A CA 1
ATOM 643 C C . ASN A 1 85 ? 12.358 1.833 7.083 1.00 71.12 85 ASN A C 1
ATOM 645 O O . ASN A 1 85 ? 11.164 1.534 7.066 1.00 71.12 85 ASN A O 1
ATOM 649 N N . ASN A 1 86 ? 13.294 1.064 7.645 1.00 56.38 86 ASN A N 1
ATOM 650 C CA . ASN A 1 86 ? 12.998 -0.108 8.466 1.00 56.38 86 ASN A CA 1
ATOM 651 C C . ASN A 1 86 ? 12.211 0.325 9.716 1.00 56.38 86 ASN A C 1
ATOM 653 O O . ASN A 1 86 ? 12.737 0.359 10.820 1.00 56.38 86 ASN A O 1
ATOM 657 N N . LEU A 1 87 ? 10.936 0.660 9.548 1.00 51.91 87 LEU A N 1
ATOM 658 C CA . LEU A 1 87 ? 9.949 0.804 10.607 1.00 51.91 87 LEU A CA 1
ATOM 659 C C . LEU A 1 87 ? 9.251 -0.546 10.809 1.00 51.91 87 LEU A C 1
ATOM 661 O O . LEU A 1 87 ? 8.081 -0.611 11.166 1.00 51.91 87 LEU A O 1
ATOM 665 N N . SER A 1 88 ? 10.001 -1.645 10.641 1.00 42.75 88 SER A N 1
ATOM 666 C CA . SER A 1 88 ? 9.738 -2.898 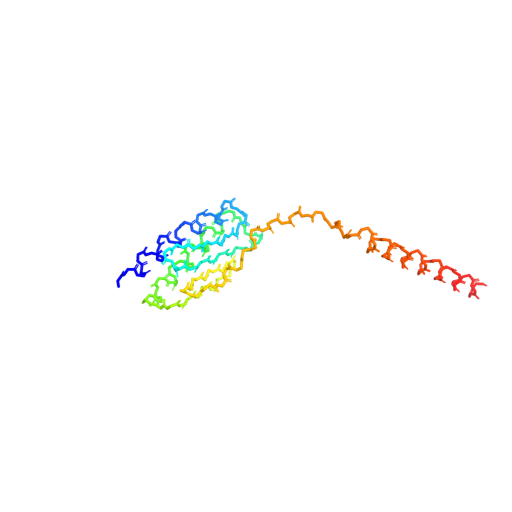11.354 1.00 42.75 88 SER A CA 1
ATOM 667 C C . SER A 1 88 ? 10.068 -2.696 12.833 1.00 42.75 88 SER A C 1
ATOM 669 O O . SER A 1 88 ? 10.987 -3.278 13.392 1.00 42.75 88 SER A O 1
ATOM 671 N N . ALA A 1 89 ? 9.311 -1.800 13.439 1.00 44.91 89 ALA A N 1
ATOM 672 C CA . ALA A 1 89 ? 8.969 -1.806 14.832 1.00 44.91 89 ALA A CA 1
ATOM 673 C C . ALA A 1 89 ? 7.504 -1.380 14.822 1.00 44.91 89 ALA A C 1
ATOM 675 O O . ALA A 1 89 ? 7.176 -0.201 14.970 1.00 44.91 89 ALA A O 1
ATOM 676 N N . ASP A 1 90 ? 6.615 -2.363 14.650 1.00 43.44 90 ASP A N 1
ATOM 677 C CA . ASP A 1 90 ? 5.389 -2.375 15.442 1.00 43.44 90 ASP A CA 1
ATOM 678 C C . ASP A 1 90 ? 5.827 -2.344 16.908 1.00 43.44 90 ASP A C 1
ATOM 680 O O . ASP A 1 90 ? 5.861 -3.339 17.621 1.00 43.44 90 ASP A O 1
ATOM 684 N N . SER A 1 91 ? 6.243 -1.168 17.350 1.00 40.44 91 SER A N 1
ATOM 685 C CA . SER A 1 91 ? 6.245 -0.821 18.739 1.00 40.44 91 SER A CA 1
ATOM 686 C C . SER A 1 91 ? 4.824 -0.393 19.043 1.00 40.44 91 SER A C 1
ATOM 688 O O . SER A 1 91 ? 4.546 0.767 19.342 1.00 40.44 91 SER A O 1
ATOM 690 N N . ARG A 1 92 ? 3.944 -1.396 19.135 1.00 51.41 92 ARG A N 1
ATOM 691 C CA . ARG A 1 92 ? 3.102 -1.530 20.325 1.00 51.41 92 ARG A CA 1
ATOM 692 C C . ARG A 1 92 ? 3.994 -1.653 21.561 1.00 51.41 92 ARG A C 1
ATOM 694 O O . ARG A 1 92 ? 3.971 -2.634 22.293 1.00 51.41 92 ARG A O 1
ATOM 701 N N . ASN A 1 93 ? 4.781 -0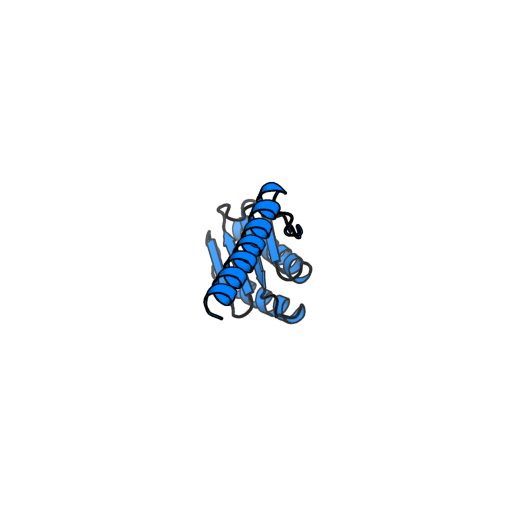.617 21.806 1.00 42.06 93 ASN A N 1
ATOM 702 C CA . ASN A 1 93 ? 5.345 -0.377 23.100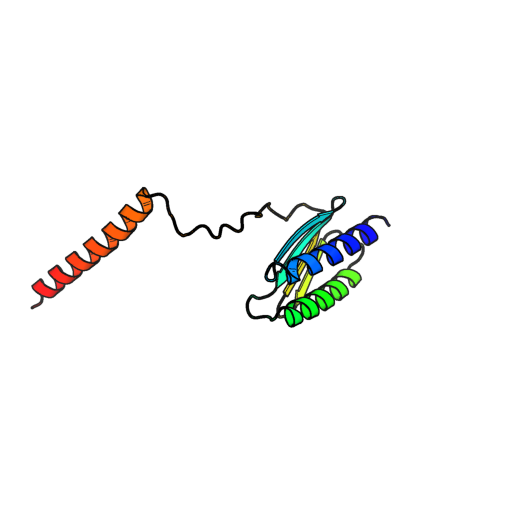 1.00 42.06 93 ASN A CA 1
ATOM 703 C C . ASN A 1 93 ? 4.286 0.481 23.750 1.00 42.06 93 ASN A C 1
ATOM 705 O O . ASN A 1 93 ? 4.010 1.598 23.306 1.00 42.06 93 ASN A O 1
ATOM 709 N N . ASN A 1 94 ? 3.686 -0.066 24.796 1.00 45.38 94 ASN A N 1
ATOM 710 C CA . ASN A 1 94 ? 3.177 0.723 25.899 1.00 45.38 94 ASN A CA 1
ATOM 711 C C . ASN A 1 94 ? 3.969 2.028 26.005 1.00 45.38 94 ASN A C 1
ATOM 713 O O . ASN A 1 94 ? 5.195 2.013 25.875 1.00 45.38 94 ASN A O 1
ATOM 717 N N . LEU A 1 95 ? 3.251 3.124 26.226 1.00 54.47 95 LEU A N 1
ATOM 718 C CA . LEU A 1 95 ? 3.747 4.464 26.511 1.00 54.47 95 LEU A CA 1
ATOM 719 C C . LEU A 1 95 ? 4.591 4.468 27.811 1.00 54.47 95 LEU A C 1
ATOM 721 O O . LEU A 1 95 ? 4.298 5.166 28.771 1.00 54.47 95 LEU A O 1
ATOM 725 N N . LEU A 1 96 ? 5.627 3.638 27.869 1.00 60.28 96 LEU A N 1
ATOM 726 C CA . LEU A 1 96 ? 6.650 3.553 28.890 1.00 60.28 96 LEU A CA 1
ATOM 727 C C . LEU A 1 96 ? 7.744 4.501 28.427 1.00 60.28 96 LEU A C 1
ATOM 729 O O . LEU A 1 96 ? 8.818 4.111 27.970 1.00 60.28 96 LEU A O 1
ATOM 733 N N . LEU A 1 97 ? 7.406 5.788 28.502 1.00 58.03 97 LEU A N 1
ATOM 734 C CA . LEU A 1 97 ? 8.403 6.842 28.523 1.00 58.03 97 LEU A CA 1
ATOM 735 C C . LEU A 1 97 ? 9.438 6.487 29.610 1.00 58.03 97 LEU A C 1
ATOM 737 O O . LEU A 1 97 ? 9.064 5.899 30.629 1.00 58.03 97 LEU A O 1
ATOM 741 N N . PRO A 1 98 ? 10.730 6.819 29.437 1.00 56.53 98 PRO A N 1
ATOM 742 C CA . PRO A 1 98 ? 11.730 6.549 30.467 1.00 56.53 98 PRO A CA 1
ATOM 743 C C . PRO A 1 98 ? 11.245 7.123 31.805 1.00 56.53 98 PRO A C 1
ATOM 745 O O . PRO A 1 98 ? 10.680 8.215 31.814 1.00 56.53 98 PRO A O 1
ATOM 748 N N . SER A 1 99 ? 11.457 6.428 32.931 1.00 55.09 99 SER A N 1
ATOM 749 C CA . SER A 1 99 ? 10.882 6.787 34.247 1.00 55.09 99 SER A CA 1
ATOM 750 C C . SER A 1 99 ? 11.070 8.262 34.639 1.00 55.09 99 SER A C 1
ATOM 752 O O . SER A 1 99 ? 10.245 8.833 35.348 1.00 55.09 99 SER A O 1
ATOM 754 N N . ARG A 1 100 ? 12.124 8.909 34.119 1.00 53.34 100 ARG A N 1
ATOM 755 C CA . ARG A 1 100 ? 12.399 10.348 34.271 1.00 53.34 100 ARG A CA 1
ATOM 756 C C . ARG A 1 100 ? 11.300 11.245 33.684 1.00 53.34 100 ARG A C 1
ATOM 758 O O . ARG A 1 100 ? 10.991 12.280 34.259 1.00 53.34 100 ARG A O 1
ATOM 765 N N . VAL A 1 101 ? 10.706 10.855 32.560 1.00 61.16 101 VAL A N 1
ATOM 766 C CA . VAL A 1 101 ? 9.646 11.612 31.881 1.00 61.16 101 VAL A CA 1
ATOM 767 C C . VAL A 1 101 ? 8.298 11.396 32.572 1.00 61.16 101 VAL A C 1
ATOM 769 O O . VAL A 1 101 ? 7.565 12.360 32.768 1.00 61.16 101 VAL A O 1
ATOM 772 N N . ILE A 1 102 ? 8.009 10.174 33.038 1.00 59.50 102 ILE A N 1
ATOM 773 C CA . ILE A 1 102 ? 6.793 9.870 33.818 1.00 59.50 102 ILE A CA 1
ATOM 774 C C . ILE A 1 102 ? 6.766 10.683 35.122 1.00 59.50 102 ILE A C 1
ATOM 776 O O . ILE A 1 102 ? 5.752 11.305 35.438 1.00 59.50 102 ILE A O 1
ATOM 780 N N . ALA A 1 103 ? 7.892 10.744 35.843 1.00 58.91 103 ALA A N 1
ATOM 781 C CA . ALA A 1 103 ? 8.004 11.538 37.068 1.00 58.91 103 ALA A CA 1
ATOM 782 C C . ALA A 1 103 ? 7.754 13.039 36.821 1.00 58.91 103 ALA A C 1
ATOM 784 O O . ALA A 1 103 ? 7.086 13.692 37.622 1.00 58.91 103 ALA A O 1
ATOM 785 N N . GLY A 1 104 ? 8.232 13.576 35.690 1.00 63.12 104 GLY A N 1
ATOM 786 C CA . GLY A 1 104 ? 8.002 14.973 35.311 1.00 63.12 104 GLY A CA 1
ATOM 787 C C . GLY A 1 104 ? 6.531 15.286 35.021 1.00 63.12 104 GLY A C 1
ATOM 788 O O . GLY A 1 104 ? 6.004 16.287 35.506 1.00 63.12 104 GLY A O 1
ATOM 789 N N . VAL A 1 105 ? 5.844 14.409 34.283 1.00 70.62 105 VAL A N 1
ATOM 790 C CA . VAL A 1 105 ? 4.430 14.606 33.924 1.00 70.62 105 VAL A CA 1
ATOM 791 C C . VAL A 1 105 ? 3.532 14.535 35.161 1.00 70.62 105 VAL A C 1
ATOM 793 O O . VAL A 1 105 ? 2.746 15.455 35.387 1.00 70.62 105 VAL A O 1
ATOM 796 N N . ILE A 1 106 ? 3.684 13.511 36.008 1.00 74.19 106 ILE A N 1
ATOM 797 C CA . ILE A 1 106 ? 2.872 13.367 37.230 1.00 74.19 106 ILE A CA 1
ATOM 798 C C . ILE A 1 106 ? 3.107 14.552 38.173 1.00 74.19 106 ILE A C 1
ATOM 800 O O . ILE A 1 106 ? 2.147 15.130 38.682 1.00 74.19 106 ILE A O 1
ATOM 804 N N . GLY A 1 107 ? 4.366 14.969 38.350 1.00 73.19 107 GLY A N 1
ATOM 805 C CA . GLY A 1 107 ? 4.701 16.140 39.160 1.00 73.19 107 GLY A CA 1
ATOM 806 C C . GLY A 1 107 ? 3.992 17.405 38.673 1.00 73.19 107 GLY A C 1
ATOM 807 O O . GLY A 1 107 ? 3.391 18.116 39.475 1.00 73.19 107 GLY A O 1
ATOM 808 N N . SER A 1 108 ? 3.984 17.652 37.359 1.00 78.44 108 SER A N 1
ATOM 809 C CA . SER A 1 108 ? 3.335 18.839 36.786 1.00 78.44 108 SER A CA 1
ATOM 810 C C . SER A 1 108 ? 1.820 18.880 37.025 1.00 78.44 108 SER A C 1
ATOM 812 O O . SER A 1 108 ? 1.285 19.930 37.384 1.00 78.44 108 SER A O 1
ATOM 814 N N . VAL A 1 109 ? 1.131 17.739 36.916 1.00 84.88 109 VAL A N 1
ATOM 815 C CA . VAL A 1 109 ? -0.323 17.645 37.128 1.00 84.88 109 VAL A CA 1
ATOM 816 C C . VAL A 1 109 ? -0.679 17.840 38.600 1.00 84.88 109 VAL A C 1
ATOM 818 O O . VAL A 1 109 ? -1.619 18.571 38.916 1.00 84.88 109 VAL A O 1
ATOM 821 N N . VAL A 1 110 ? 0.088 17.234 39.512 1.00 84.88 110 VAL A N 1
ATOM 822 C CA . VAL A 1 110 ? -0.140 17.360 40.959 1.00 84.88 110 VAL A CA 1
ATOM 823 C C . VAL A 1 110 ? 0.111 18.795 41.419 1.00 84.88 110 VAL A C 1
ATOM 825 O O . VAL A 1 110 ? -0.733 19.368 42.103 1.00 84.88 110 VAL A O 1
ATOM 828 N N . VAL A 1 111 ? 1.215 19.414 40.988 1.00 85.81 111 VAL A N 1
ATOM 829 C CA . VAL A 1 111 ? 1.521 20.814 41.322 1.00 85.81 111 VAL A CA 1
ATOM 830 C C . VAL A 1 111 ? 0.465 21.755 40.747 1.00 85.81 111 VAL A C 1
ATOM 832 O O . VAL A 1 111 ? -0.001 22.634 41.464 1.00 85.81 111 VAL A O 1
ATOM 835 N N . SER A 1 112 ? 0.035 21.552 39.497 1.00 85.81 112 SER A N 1
ATOM 836 C CA . SER A 1 112 ? -1.022 22.366 38.884 1.00 85.81 112 SER A CA 1
ATOM 837 C C . SER A 1 112 ? -2.347 22.247 39.643 1.00 85.81 112 SER A C 1
ATOM 839 O O . SER A 1 112 ? -2.965 23.264 39.952 1.00 85.81 112 SER A O 1
ATOM 841 N N . SER A 1 113 ? -2.738 21.029 40.027 1.00 84.44 113 SER A N 1
ATOM 842 C CA . SER A 1 113 ? -3.972 20.775 40.782 1.00 84.44 113 SER A CA 1
ATOM 843 C C . SER A 1 113 ? -3.931 21.403 42.180 1.00 84.44 113 SER A C 1
ATOM 845 O O . SER A 1 113 ? -4.890 22.053 42.594 1.00 84.44 113 SER A O 1
ATOM 847 N N . ILE A 1 114 ? -2.805 21.272 42.891 1.00 90.12 114 ILE A N 1
ATOM 848 C CA . ILE A 1 114 ? -2.606 21.879 44.216 1.00 90.12 114 ILE A CA 1
ATOM 849 C C . ILE A 1 114 ? -2.603 23.406 44.113 1.00 90.12 114 ILE A C 1
ATOM 851 O O . ILE A 1 114 ? -3.283 24.073 44.888 1.00 90.12 114 ILE A O 1
ATOM 855 N N . LEU A 1 115 ? -1.884 23.974 43.141 1.00 87.44 115 LEU A N 1
ATOM 856 C CA . LEU A 1 115 ? -1.831 25.421 42.934 1.00 87.44 115 LEU A CA 1
ATOM 857 C C . LEU A 1 115 ? -3.220 25.980 42.603 1.00 87.44 115 LEU A C 1
ATOM 859 O O . LEU A 1 115 ? -3.619 26.999 43.160 1.00 87.44 115 LEU A O 1
ATOM 863 N N . CYS A 1 116 ? -3.981 25.284 41.755 1.00 88.81 116 CYS A N 1
ATOM 864 C CA . CYS A 1 116 ? -5.343 25.667 41.401 1.00 88.81 116 CYS A CA 1
ATOM 865 C C . CYS A 1 116 ? -6.271 25.645 42.625 1.00 88.81 116 CYS A C 1
ATOM 867 O O . CYS A 1 116 ? -6.988 26.615 42.859 1.00 88.81 116 CYS A O 1
ATOM 869 N N . PHE A 1 117 ? -6.192 24.606 43.464 1.00 88.94 117 PHE A N 1
ATOM 870 C CA . PHE A 1 117 ? -6.963 24.519 44.708 1.00 88.94 117 PHE A CA 1
ATOM 871 C C . PHE A 1 117 ? -6.610 25.637 45.701 1.00 88.94 117 PHE A C 1
ATOM 873 O O . PHE A 1 117 ? -7.500 26.228 46.309 1.00 88.94 117 PHE A O 1
ATOM 880 N N . LEU A 1 118 ? -5.323 25.974 45.846 1.00 86.00 118 LEU A N 1
ATOM 881 C CA . LEU A 1 118 ? -4.874 27.063 46.721 1.00 86.00 118 LEU A CA 1
ATOM 882 C C . LEU A 1 118 ? -5.317 28.444 46.220 1.00 86.00 118 LEU A C 1
ATOM 884 O O . LEU A 1 118 ? -5.639 29.305 47.034 1.00 86.00 118 LEU A O 1
ATOM 888 N N . ILE A 1 119 ? -5.349 28.655 44.902 1.00 84.75 119 ILE A N 1
ATOM 889 C CA . ILE A 1 119 ? -5.879 29.885 44.300 1.00 84.75 119 ILE A CA 1
ATOM 890 C C . ILE A 1 119 ? -7.391 29.971 44.525 1.00 84.75 119 ILE A C 1
ATOM 892 O O . ILE A 1 119 ? -7.870 31.018 44.949 1.00 84.75 119 ILE A O 1
ATOM 896 N N . PHE A 1 120 ? -8.126 28.873 44.319 1.00 78.31 120 PHE A N 1
ATOM 897 C CA . PHE A 1 120 ? -9.567 28.814 44.585 1.00 78.31 120 PHE A CA 1
ATOM 898 C C . PHE A 1 120 ? -9.884 29.139 46.048 1.00 78.31 120 PHE A C 1
ATOM 900 O O . PHE A 1 120 ? -10.715 29.995 46.318 1.00 78.31 120 PHE A O 1
ATOM 907 N N . ARG A 1 121 ? -9.144 28.548 46.995 1.00 77.56 121 ARG A N 1
ATOM 908 C CA . ARG A 1 121 ? -9.278 28.854 48.430 1.00 77.56 121 ARG A CA 1
ATOM 909 C C . ARG A 1 121 ? -8.862 30.270 48.822 1.00 77.56 121 ARG A C 1
ATOM 911 O O . ARG A 1 121 ? -9.126 30.666 49.947 1.00 77.56 121 ARG A O 1
ATOM 918 N N . ARG A 1 122 ? -8.141 31.001 47.968 1.00 77.31 122 ARG A N 1
ATOM 919 C CA . ARG A 1 122 ? -7.792 32.406 48.221 1.00 77.31 122 ARG A CA 1
ATOM 920 C C . ARG A 1 122 ? -8.908 33.361 47.781 1.00 77.31 122 ARG A C 1
ATOM 922 O O . ARG A 1 122 ? -8.872 34.526 48.163 1.00 77.31 122 ARG A O 1
ATOM 929 N N . TRP A 1 123 ? -9.831 32.897 46.941 1.00 60.66 123 TRP A N 1
ATOM 930 C CA . TRP A 1 123 ? -10.926 33.707 46.403 1.00 60.66 123 TRP A CA 1
ATOM 931 C C .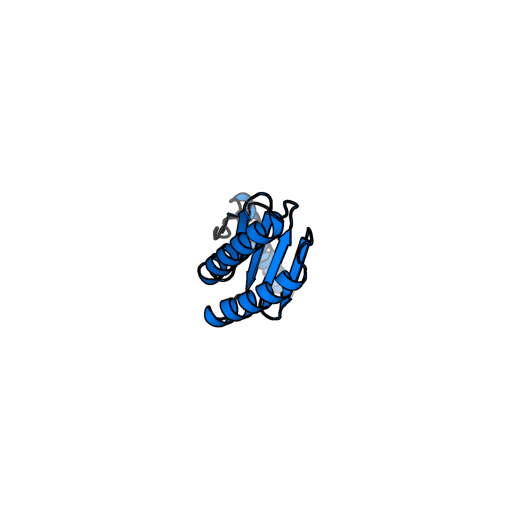 TRP A 1 123 ? -12.291 33.388 47.042 1.00 60.66 123 TRP A C 1
ATOM 933 O O . TRP A 1 123 ? -13.275 34.056 46.735 1.00 60.66 123 TRP A O 1
ATOM 943 N N . ASP A 1 124 ? -12.338 32.405 47.938 1.00 56.66 124 ASP A N 1
ATOM 944 C CA . ASP A 1 124 ? -13.443 32.138 48.870 1.00 56.66 124 ASP A CA 1
ATOM 945 C C . ASP A 1 124 ? -13.095 32.775 50.228 1.00 56.66 124 ASP A C 1
ATOM 947 O O . ASP A 1 124 ? -13.877 33.614 50.726 1.00 56.66 124 ASP A O 1
#

Organism: Capsicum baccatum (NCBI:txid33114)

Foldseek 3Di:
DVQLVQVLVVLVVQLVVCLVVQAWGWDDTPLKTKIKGFDNPDHSVRSSVQSVVFSVVQSVVPPDQKDWDDDVGMIIIMHSDDPDDPPVDPPPPDPCDPVVVVVVVVVVVVVVVVVVVVVVVVVD

Radius of gyration: 23.21 Å; Cα contacts (8 Å, |Δi|>4): 156; chains: 1; bounding box: 30×44×68 Å

Mean predicted aligned error: 13.41 Å

pLDDT: mean 83.02, std 15.56, range [40.44, 96.62]

Sequence (124 aa):
MIIDASTENLIDKLTGTAVVNGGYASMHLNGVYGLTQCWKTLSIKGCRECLDKASMDIKECFPSRDAKALIAGCYLRYSTQNFVNNLSADSRNNLLLPSRVIAGVIGSVVVSSILCFLIFRRWD